Protein AF-A0A6V7L3G6-F1 (afdb_monomer_lite)

pLDDT: mean 82.4, std 7.88, range [52.03, 92.12]

Organism: NCBI:txid1563983

Structure (mmCIF, N/CA/C/O backbone):
data_AF-A0A6V7L3G6-F1
#
_entry.id   AF-A0A6V7L3G6-F1
#
loop_
_atom_site.group_PDB
_atom_site.id
_atom_site.type_symbol
_atom_site.label_atom_id
_atom_site.label_alt_id
_atom_site.label_comp_id
_atom_site.label_asym_id
_atom_site.label_entity_id
_atom_site.label_seq_id
_atom_site.pdbx_PDB_ins_code
_atom_site.Cartn_x
_atom_site.Cartn_y
_atom_site.Cartn_z
_atom_site.occupancy
_atom_site.B_iso_or_equiv
_atom_site.auth_seq_id
_atom_site.auth_comp_id
_atom_site.auth_asym_id
_atom_site.auth_atom_id
_atom_site.pdbx_PDB_model_num
ATOM 1 N N . MET A 1 1 ? -18.681 -6.118 6.185 1.00 52.03 1 MET A N 1
ATOM 2 C CA . MET A 1 1 ? -17.393 -5.400 6.351 1.00 52.03 1 MET A CA 1
ATOM 3 C C . MET A 1 1 ? -16.493 -5.695 5.160 1.00 52.03 1 MET A C 1
ATOM 5 O O . MET A 1 1 ? -16.169 -6.855 4.939 1.00 52.03 1 MET A O 1
ATOM 9 N N . VAL A 1 2 ? -16.100 -4.684 4.380 1.00 59.41 2 VAL A N 1
ATOM 10 C CA . VAL A 1 2 ? -15.140 -4.866 3.276 1.00 59.41 2 VAL A CA 1
ATOM 11 C C . VAL A 1 2 ? -13.739 -5.051 3.863 1.00 59.41 2 VAL A C 1
ATOM 13 O O . VAL A 1 2 ? -13.289 -4.243 4.676 1.00 59.41 2 VAL A O 1
ATOM 16 N N . LYS A 1 3 ? -13.040 -6.126 3.482 1.00 75.06 3 LYS A N 1
ATOM 17 C CA . LYS A 1 3 ? -11.657 -6.358 3.919 1.00 75.06 3 LYS A CA 1
ATOM 18 C C . LYS A 1 3 ? -10.742 -5.336 3.242 1.00 75.06 3 LYS A C 1
ATOM 20 O O . LYS A 1 3 ? -10.600 -5.344 2.024 1.00 75.06 3 LYS A O 1
ATOM 25 N N . LYS A 1 4 ? -10.067 -4.500 4.033 1.00 72.06 4 LYS A N 1
ATOM 26 C CA . LYS A 1 4 ? -9.138 -3.463 3.541 1.00 72.06 4 LYS A CA 1
ATOM 27 C C . LYS A 1 4 ? -7.985 -4.019 2.693 1.00 72.06 4 LYS A C 1
ATOM 29 O O . LYS A 1 4 ? -7.460 -3.317 1.840 1.00 72.06 4 LYS A O 1
ATOM 34 N N . SER A 1 5 ? -7.632 -5.294 2.855 1.00 72.50 5 SER A N 1
ATOM 35 C CA . SER A 1 5 ? -6.680 -5.979 1.972 1.00 72.50 5 SER A CA 1
ATOM 36 C C . SER A 1 5 ? -7.184 -6.112 0.530 1.00 72.50 5 SER A C 1
ATOM 38 O O . SER A 1 5 ? -6.413 -5.895 -0.398 1.00 72.50 5 SER A O 1
ATOM 40 N N . ALA A 1 6 ? -8.471 -6.411 0.328 1.00 79.12 6 ALA A N 1
ATOM 41 C CA . ALA A 1 6 ? -9.062 -6.515 -1.008 1.00 79.12 6 ALA A CA 1
ATOM 42 C C . ALA A 1 6 ? -9.056 -5.162 -1.734 1.00 79.12 6 ALA A C 1
ATOM 44 O O . ALA A 1 6 ? -8.823 -5.108 -2.937 1.00 79.12 6 ALA A O 1
ATOM 45 N N . ILE A 1 7 ? -9.235 -4.075 -0.979 1.00 79.94 7 ILE A N 1
ATOM 46 C CA . ILE A 1 7 ? -9.138 -2.699 -1.473 1.00 79.94 7 ILE A CA 1
ATOM 47 C C . ILE A 1 7 ? -7.723 -2.399 -1.985 1.00 79.94 7 ILE A C 1
ATOM 49 O O . ILE A 1 7 ? -7.559 -1.934 -3.110 1.00 79.94 7 ILE A O 1
ATOM 53 N N . VAL A 1 8 ? -6.696 -2.705 -1.183 1.00 78.19 8 VAL A N 1
ATOM 54 C CA . VAL A 1 8 ? -5.292 -2.464 -1.558 1.00 78.19 8 VAL A CA 1
ATOM 55 C C . VAL A 1 8 ? -4.928 -3.235 -2.827 1.00 78.19 8 VAL A C 1
ATOM 57 O O . VAL A 1 8 ? -4.379 -2.658 -3.761 1.00 78.19 8 VAL A O 1
ATOM 60 N N . TYR A 1 9 ? -5.272 -4.522 -2.903 1.00 80.56 9 TYR A N 1
ATOM 61 C CA . TYR A 1 9 ? -4.964 -5.326 -4.087 1.00 80.56 9 TYR A CA 1
ATOM 62 C C . TYR A 1 9 ? -5.765 -4.895 -5.317 1.00 80.56 9 TYR A C 1
ATOM 64 O O . TYR A 1 9 ? -5.219 -4.880 -6.420 1.00 80.56 9 TYR A O 1
ATOM 72 N N . GLY A 1 10 ? -7.030 -4.506 -5.136 1.00 79.62 10 GLY A N 1
ATOM 73 C CA . GLY A 1 10 ? -7.849 -3.928 -6.200 1.00 79.62 10 GLY A CA 1
ATOM 74 C C . GLY A 1 10 ? -7.190 -2.690 -6.804 1.00 79.62 10 GLY A C 1
ATOM 75 O O . GLY A 1 10 ? -7.034 -2.621 -8.020 1.00 79.62 10 GLY A O 1
ATOM 76 N N . LEU A 1 11 ? -6.709 -1.778 -5.954 1.00 79.38 11 LEU A N 1
ATOM 77 C CA . LEU A 1 11 ? -6.027 -0.555 -6.373 1.00 79.38 11 LEU A CA 1
ATOM 78 C C . LEU A 1 11 ? -4.732 -0.829 -7.149 1.00 79.38 11 LEU A C 1
ATOM 80 O O . LEU A 1 11 ? -4.519 -0.249 -8.217 1.00 79.38 11 LEU A O 1
ATOM 84 N N . LEU A 1 12 ? -3.885 -1.726 -6.635 1.00 76.38 12 LEU A N 1
ATOM 85 C CA . LEU A 1 12 ? -2.626 -2.100 -7.289 1.00 76.38 12 LEU A CA 1
ATOM 86 C C . LEU A 1 12 ? -2.875 -2.785 -8.642 1.00 76.38 12 LEU A C 1
ATOM 88 O O . LEU A 1 12 ? -2.146 -2.548 -9.604 1.00 76.38 12 LEU A O 1
ATOM 92 N N . ARG A 1 13 ? -3.944 -3.584 -8.751 1.00 78.31 13 ARG A N 1
ATOM 93 C CA . ARG A 1 13 ? -4.327 -4.253 -10.000 1.00 78.31 13 ARG A CA 1
ATOM 94 C C . ARG A 1 13 ? -4.922 -3.292 -11.029 1.00 78.31 13 ARG A C 1
ATOM 96 O O . ARG A 1 13 ? -4.618 -3.433 -12.210 1.00 78.31 13 ARG A O 1
ATOM 103 N N . SER A 1 14 ? -5.769 -2.349 -10.609 1.00 71.31 14 SER A N 1
ATOM 104 C CA . SER A 1 14 ? -6.459 -1.426 -11.521 1.00 71.31 14 SER A CA 1
ATOM 105 C C . SER A 1 14 ? -5.547 -0.331 -12.062 1.00 71.31 14 SER A C 1
ATOM 107 O O . SER A 1 14 ? 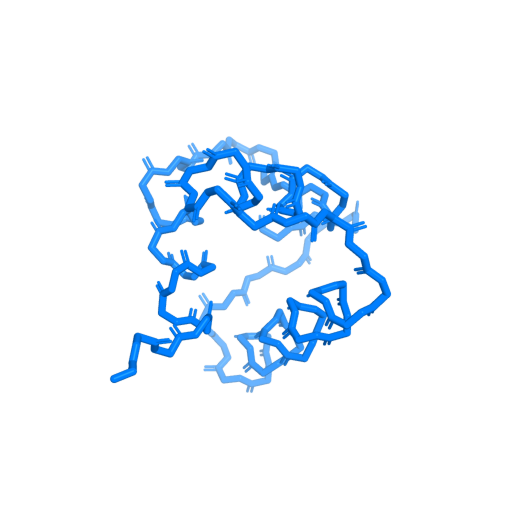-5.768 0.162 -13.161 1.00 71.31 14 SER A O 1
ATOM 109 N N . GLN A 1 15 ? -4.529 0.065 -11.295 1.00 68.56 15 GLN A N 1
ATOM 110 C CA . GLN A 1 15 ? -3.666 1.194 -11.636 1.00 68.56 15 GLN A CA 1
ATOM 111 C C . GLN A 1 15 ? -2.220 0.755 -11.860 1.00 68.56 15 GLN A C 1
ATOM 113 O O . GLN A 1 15 ? -1.320 1.370 -11.300 1.00 68.56 15 GLN A O 1
ATOM 118 N N . LYS A 1 16 ? -1.992 -0.307 -12.652 1.00 65.12 16 LYS A N 1
ATOM 119 C CA . LYS A 1 16 ? -0.648 -0.804 -13.006 1.00 65.12 16 LYS A CA 1
ATOM 120 C C . LYS A 1 16 ? 0.228 0.328 -13.563 1.00 65.12 16 LYS A C 1
ATOM 122 O O . LYS A 1 16 ? 0.240 0.588 -14.763 1.00 65.12 16 LYS A O 1
ATOM 127 N N . ARG A 1 17 ? 0.961 1.010 -12.682 1.00 73.50 17 ARG A N 1
ATOM 128 C CA . ARG A 1 17 ? 2.013 1.952 -13.054 1.00 73.50 17 ARG A CA 1
ATOM 129 C C . ARG A 1 17 ? 3.274 1.146 -13.342 1.00 73.50 17 ARG A C 1
ATOM 131 O O . ARG A 1 17 ? 3.560 0.231 -12.569 1.00 73.50 17 ARG A O 1
ATOM 138 N N . PRO A 1 18 ? 4.044 1.501 -14.383 1.00 71.62 18 PRO A N 1
ATOM 139 C CA . PRO A 1 18 ? 5.315 0.838 -14.681 1.00 71.62 18 PRO A CA 1
ATOM 140 C C . PRO A 1 18 ? 6.261 0.838 -13.474 1.00 71.62 18 PRO A C 1
ATOM 142 O O . PRO A 1 18 ? 6.984 -0.124 -13.246 1.00 71.62 18 PRO A O 1
ATOM 145 N N . ASP A 1 19 ? 6.186 1.895 -12.663 1.00 80.56 19 ASP A N 1
ATOM 146 C CA . ASP A 1 19 ? 7.083 2.103 -11.531 1.00 80.56 19 ASP A CA 1
ATOM 147 C C . ASP A 1 19 ? 6.504 1.615 -10.189 1.00 80.56 19 ASP A C 1
ATOM 149 O O . ASP A 1 19 ? 7.176 1.752 -9.166 1.00 80.56 19 ASP A O 1
ATOM 153 N N . GLY A 1 20 ? 5.264 1.110 -10.166 1.00 85.44 20 GLY A N 1
ATOM 154 C CA . GLY A 1 20 ? 4.528 0.751 -8.946 1.00 85.44 20 GLY A CA 1
ATOM 155 C C . GLY A 1 20 ? 4.109 1.948 -8.079 1.00 85.44 20 GLY A C 1
ATOM 156 O O . GLY A 1 20 ? 4.162 3.108 -8.501 1.00 85.44 20 GLY A O 1
ATOM 157 N N . PHE A 1 21 ? 3.689 1.665 -6.843 1.00 87.31 21 PHE A N 1
ATOM 158 C CA . PHE A 1 21 ? 3.307 2.678 -5.853 1.00 87.31 21 PHE A CA 1
ATOM 159 C C . PHE A 1 21 ? 4.148 2.616 -4.588 1.00 87.31 21 PHE A C 1
ATOM 161 O O . PHE A 1 21 ? 4.411 1.545 -4.042 1.00 87.31 21 PHE A O 1
ATOM 168 N N . SER A 1 22 ? 4.508 3.781 -4.053 1.00 88.44 22 SER A N 1
ATOM 169 C CA . SER A 1 22 ? 5.054 3.858 -2.699 1.00 88.44 22 SER A CA 1
ATOM 170 C C . SER A 1 22 ? 3.967 3.605 -1.640 1.00 88.44 22 SER A C 1
ATOM 172 O O . SER A 1 22 ? 2.792 3.902 -1.868 1.00 88.44 22 SER A O 1
ATOM 174 N N . PRO A 1 23 ? 4.329 3.137 -0.431 1.00 86.44 23 PRO A N 1
ATOM 175 C CA . PRO A 1 23 ? 3.381 2.956 0.671 1.00 86.44 23 PRO A CA 1
ATOM 176 C C . PRO A 1 23 ? 2.528 4.191 0.976 1.00 86.44 23 PRO A C 1
ATOM 178 O O . PRO A 1 23 ? 1.346 4.060 1.279 1.00 86.44 23 PRO A O 1
ATOM 181 N N . ASN A 1 24 ? 3.110 5.391 0.882 1.00 87.44 24 ASN A N 1
ATOM 182 C CA . ASN A 1 24 ? 2.392 6.637 1.144 1.00 87.44 24 ASN A CA 1
ATOM 183 C C . ASN A 1 24 ? 1.358 6.937 0.053 1.00 87.44 24 ASN A C 1
ATOM 185 O O . ASN A 1 24 ? 0.234 7.301 0.387 1.00 87.44 24 ASN A O 1
ATOM 189 N N . GLU A 1 25 ? 1.700 6.720 -1.222 1.00 88.25 25 GLU A N 1
ATOM 190 C CA . GLU A 1 25 ? 0.751 6.858 -2.337 1.00 88.25 25 GLU A CA 1
ATOM 191 C C . GLU A 1 25 ? -0.402 5.851 -2.215 1.00 88.25 25 GLU A C 1
ATOM 193 O O . GLU A 1 25 ? -1.555 6.198 -2.464 1.00 88.25 25 GLU A O 1
ATOM 198 N N . ILE A 1 26 ? -0.113 4.619 -1.782 1.00 88.38 26 ILE A N 1
ATOM 199 C CA . ILE A 1 26 ? -1.140 3.593 -1.545 1.00 88.38 26 ILE A CA 1
ATOM 200 C C . ILE A 1 26 ? -2.077 4.042 -0.421 1.00 88.38 26 ILE A C 1
ATOM 202 O O . ILE A 1 26 ? -3.292 3.990 -0.582 1.00 88.38 26 ILE A O 1
ATOM 206 N N . VAL A 1 27 ? -1.534 4.526 0.701 1.00 89.00 27 VAL A N 1
ATOM 207 C CA . VAL A 1 27 ? -2.336 5.041 1.825 1.00 89.00 27 VAL A CA 1
ATOM 208 C C . VAL A 1 27 ? -3.224 6.198 1.388 1.00 89.00 27 VAL A C 1
ATOM 210 O O . VAL A 1 27 ? -4.413 6.190 1.703 1.00 89.00 27 VAL A O 1
ATOM 213 N N . GLN A 1 28 ? -2.659 7.165 0.668 1.00 88.38 28 GLN A N 1
ATOM 214 C CA . GLN A 1 28 ? -3.385 8.338 0.202 1.00 88.38 28 GLN A CA 1
ATOM 215 C C . GLN A 1 28 ? -4.533 7.944 -0.728 1.00 88.38 28 GLN A C 1
ATOM 217 O O . GLN A 1 28 ? -5.672 8.324 -0.488 1.00 88.38 28 GLN A O 1
ATOM 222 N N . ARG A 1 29 ? -4.283 7.099 -1.729 1.00 85.38 29 ARG A N 1
ATOM 223 C CA . ARG A 1 29 ? -5.334 6.723 -2.680 1.00 85.38 29 ARG A CA 1
ATOM 224 C C . ARG A 1 29 ? -6.394 5.803 -2.090 1.00 85.38 29 ARG A C 1
ATOM 226 O O . ARG A 1 29 ? -7.558 5.908 -2.461 1.00 85.38 29 ARG A O 1
ATOM 233 N N . VAL A 1 30 ? -6.021 4.904 -1.176 1.00 83.94 30 VAL A N 1
ATOM 234 C CA . VAL A 1 30 ? -6.994 4.082 -0.434 1.00 83.94 30 VAL A CA 1
ATOM 235 C C . VAL A 1 30 ? -7.866 4.965 0.461 1.00 83.94 30 VAL A C 1
ATOM 237 O O . VAL A 1 30 ? -9.064 4.719 0.579 1.00 83.94 30 VAL A O 1
ATOM 240 N N . SER A 1 31 ? -7.276 5.996 1.067 1.00 85.31 31 SER A N 1
ATOM 241 C CA . SER A 1 31 ? -7.985 7.018 1.837 1.00 85.31 31 SER A CA 1
ATOM 242 C C . SER A 1 31 ? -8.961 7.806 0.956 1.00 85.31 31 SER A C 1
ATOM 244 O O . SER A 1 31 ? -10.147 7.838 1.276 1.00 85.31 31 SER A O 1
ATOM 246 N N . GLU A 1 32 ? -8.504 8.329 -0.184 1.00 84.25 32 GLU A N 1
ATOM 247 C CA . GLU A 1 32 ? -9.318 9.082 -1.150 1.00 84.25 32 GLU A CA 1
ATOM 248 C C . GLU A 1 32 ? -10.456 8.238 -1.748 1.00 84.25 32 GLU A C 1
ATOM 250 O O . GLU A 1 32 ? -11.596 8.686 -1.797 1.00 84.25 32 GLU A O 1
ATOM 255 N N . SER A 1 33 ? -10.180 6.990 -2.145 1.00 81.25 33 SER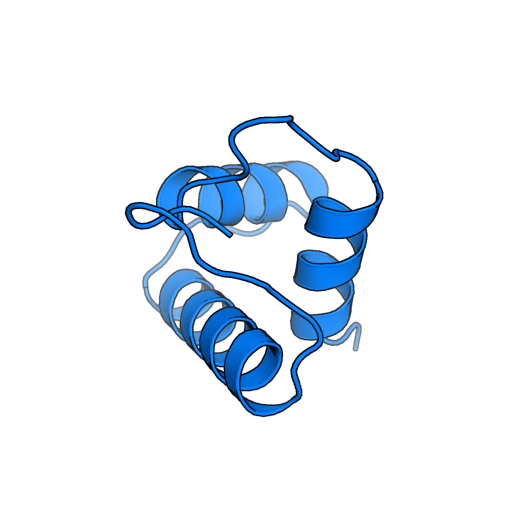 A N 1
ATOM 256 C CA . SER A 1 33 ? -11.161 6.127 -2.828 1.00 81.25 33 SER A CA 1
ATOM 257 C C . SER A 1 33 ? -12.277 5.617 -1.909 1.00 81.25 33 SER A C 1
ATOM 259 O O . SER A 1 33 ? -13.339 5.231 -2.390 1.00 81.25 33 SER A O 1
ATOM 261 N N . HIS A 1 34 ? -12.044 5.569 -0.593 1.00 74.44 34 HIS A N 1
ATOM 262 C CA . HIS A 1 34 ? -12.983 4.976 0.369 1.00 74.44 34 HIS A CA 1
ATOM 263 C C . HIS A 1 34 ? -13.38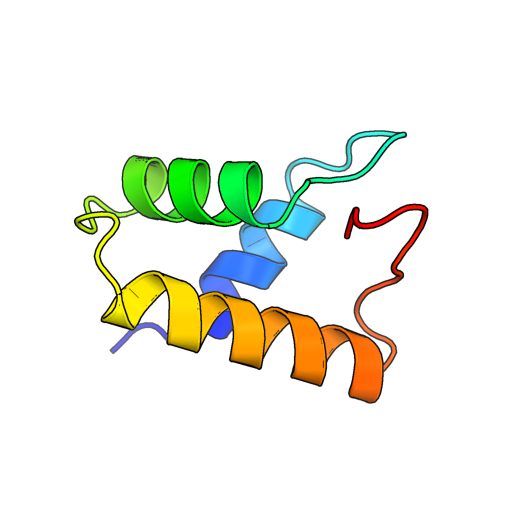5 5.915 1.512 1.00 74.44 34 HIS A C 1
ATOM 265 O O . HIS A 1 34 ? -14.055 5.477 2.447 1.00 74.44 34 HIS A O 1
ATOM 271 N N . GLY A 1 35 ? -12.981 7.188 1.460 1.00 73.81 35 GLY A N 1
ATOM 272 C CA . GLY A 1 35 ? -13.306 8.184 2.483 1.00 73.81 35 GLY A CA 1
ATOM 273 C C . GLY A 1 35 ? -12.701 7.889 3.860 1.00 73.81 35 GLY A C 1
ATOM 274 O O . GLY A 1 35 ? -13.225 8.344 4.876 1.00 73.81 35 GLY A O 1
ATOM 275 N N . PHE A 1 36 ? -11.619 7.107 3.937 1.00 77.19 36 PHE A N 1
ATOM 276 C CA . PHE A 1 36 ? -10.955 6.829 5.213 1.00 77.19 36 PHE A CA 1
ATOM 277 C C . PHE A 1 36 ? -10.020 7.972 5.590 1.00 77.19 36 PHE A C 1
ATOM 279 O O . PHE A 1 36 ? -9.283 8.465 4.747 1.00 77.19 36 PHE A O 1
ATOM 286 N N . SER A 1 37 ? -9.954 8.342 6.869 1.00 78.31 37 SER A N 1
ATOM 287 C CA . SER A 1 37 ? -8.931 9.285 7.333 1.00 78.31 37 SER A CA 1
ATOM 288 C C . SER A 1 37 ? -7.545 8.603 7.364 1.00 78.31 37 SER A C 1
ATOM 290 O O . SER A 1 37 ? -7.443 7.483 7.886 1.00 78.31 37 SER A O 1
ATOM 292 N N . PRO A 1 38 ? -6.466 9.223 6.836 1.00 75.69 38 PRO A N 1
ATOM 293 C CA . PRO A 1 38 ? -5.126 8.629 6.739 1.00 75.69 38 PRO A CA 1
ATOM 294 C C . PRO A 1 38 ? -4.382 8.599 8.091 1.00 75.69 38 PRO A C 1
ATOM 296 O O . PRO A 1 38 ? -3.264 9.093 8.246 1.00 75.69 38 PRO A O 1
ATOM 299 N N . GLY A 1 39 ? -5.005 7.987 9.099 1.00 84.94 39 GLY A N 1
ATOM 300 C CA . GLY A 1 39 ? -4.468 7.835 10.447 1.00 84.94 39 GLY A CA 1
ATOM 301 C C . GLY A 1 39 ? -3.490 6.663 10.607 1.00 84.94 39 GLY A C 1
ATOM 302 O O . GLY A 1 39 ? -3.306 5.820 9.724 1.00 84.94 39 GLY A O 1
ATOM 303 N N . LYS A 1 40 ? -2.882 6.568 11.799 1.00 84.88 40 LYS A N 1
ATOM 304 C CA . LYS A 1 40 ? -1.920 5.504 12.161 1.00 84.88 40 LYS A CA 1
ATOM 305 C C . LYS A 1 40 ? -2.496 4.087 11.997 1.00 84.88 40 LYS A C 1
ATOM 307 O O . LYS A 1 40 ? -1.755 3.179 11.627 1.00 84.88 40 LYS A O 1
ATOM 312 N N . GLY A 1 41 ? -3.797 3.902 12.245 1.00 86.81 41 GLY A N 1
ATOM 313 C CA . GLY A 1 41 ? -4.483 2.614 12.088 1.00 86.81 41 GLY A CA 1
ATOM 314 C C . GLY A 1 41 ? -4.510 2.134 10.636 1.00 86.81 41 GLY A C 1
ATOM 315 O O . GLY A 1 41 ? -4.040 1.035 10.349 1.00 86.81 41 GLY A O 1
ATOM 316 N N . LEU A 1 42 ? -4.947 2.999 9.715 1.00 84.62 42 LEU A N 1
ATOM 317 C CA . LEU A 1 42 ? -5.004 2.686 8.285 1.00 84.62 42 LEU A CA 1
ATOM 318 C C . LEU A 1 42 ? -3.613 2.355 7.728 1.00 84.62 42 LEU A C 1
ATOM 320 O O . LEU A 1 42 ? -3.445 1.364 7.023 1.00 84.62 42 LEU A O 1
ATOM 324 N N . LYS A 1 43 ? -2.588 3.129 8.111 1.00 88.62 43 LYS A N 1
ATOM 325 C CA . LYS A 1 43 ? -1.196 2.856 7.714 1.00 88.62 43 LYS A CA 1
ATOM 326 C C . LYS A 1 43 ? -0.725 1.469 8.157 1.00 88.62 43 LYS A C 1
ATOM 328 O O . LYS A 1 43 ? -0.093 0.761 7.377 1.00 88.62 43 LYS A O 1
ATOM 333 N N . ARG A 1 44 ? -1.037 1.058 9.393 1.00 90.19 44 ARG A N 1
ATOM 334 C CA . ARG A 1 44 ? -0.683 -0.278 9.908 1.00 90.19 44 ARG A CA 1
ATOM 335 C C . ARG A 1 44 ? -1.376 -1.392 9.128 1.00 90.19 44 ARG A C 1
ATOM 337 O O . ARG A 1 44 ? -0.722 -2.365 8.764 1.00 90.19 44 ARG A O 1
ATOM 344 N N . GLU A 1 45 ? -2.667 -1.247 8.851 1.00 88.50 45 GLU A N 1
ATOM 345 C CA . GLU A 1 45 ? -3.434 -2.248 8.101 1.00 88.50 45 GLU A CA 1
ATOM 346 C C . GLU A 1 45 ? -2.945 -2.379 6.655 1.00 88.50 45 GLU A C 1
ATOM 348 O O . GLU A 1 45 ? -2.778 -3.498 6.171 1.00 88.50 45 GLU A O 1
ATOM 353 N N . ILE A 1 46 ? -2.664 -1.253 5.990 1.00 88.81 46 ILE A N 1
ATOM 354 C CA . ILE A 1 46 ? -2.117 -1.238 4.630 1.00 88.81 46 ILE A CA 1
ATOM 355 C C . ILE A 1 46 ? -0.738 -1.894 4.612 1.00 88.81 46 ILE A C 1
ATOM 357 O O . ILE A 1 46 ? -0.519 -2.801 3.818 1.00 88.81 46 ILE A O 1
ATOM 361 N N . ASN A 1 47 ? 0.162 -1.541 5.532 1.00 90.19 47 ASN A N 1
ATOM 362 C CA . ASN A 1 47 ? 1.478 -2.183 5.617 1.00 90.19 47 ASN A CA 1
ATOM 363 C C . ASN A 1 47 ? 1.381 -3.696 5.863 1.00 90.19 47 ASN A C 1
ATOM 365 O O . ASN A 1 47 ? 2.129 -4.465 5.262 1.00 90.19 47 ASN A O 1
ATOM 369 N N . ALA A 1 48 ? 0.446 -4.141 6.706 1.00 92.12 48 ALA A N 1
ATOM 370 C CA . ALA A 1 48 ? 0.205 -5.564 6.921 1.00 92.12 48 ALA A CA 1
ATOM 371 C C . ALA A 1 48 ? -0.335 -6.259 5.658 1.00 92.12 48 ALA A C 1
ATOM 373 O O . ALA A 1 48 ? 0.034 -7.399 5.387 1.00 92.12 48 ALA A O 1
ATOM 374 N N . ALA A 1 49 ? -1.197 -5.595 4.882 1.00 89.81 49 ALA A N 1
ATOM 375 C CA . ALA A 1 49 ? -1.678 -6.110 3.602 1.00 89.81 49 ALA A CA 1
ATOM 376 C C . ALA A 1 49 ? -0.550 -6.196 2.565 1.00 89.81 49 ALA A C 1
ATOM 378 O O . ALA A 1 49 ? -0.402 -7.232 1.931 1.00 89.81 49 ALA A O 1
ATOM 379 N N . LEU A 1 50 ? 0.288 -5.162 2.448 1.00 90.44 50 LEU A N 1
ATOM 380 C CA . LEU A 1 50 ? 1.438 -5.161 1.541 1.00 90.44 50 LEU A CA 1
ATOM 381 C C . LEU A 1 50 ? 2.426 -6.278 1.880 1.00 90.44 50 LEU A C 1
ATOM 383 O O . LEU A 1 50 ? 2.842 -7.012 0.990 1.00 90.44 50 LEU A O 1
ATOM 387 N N . ARG A 1 51 ? 2.746 -6.458 3.169 1.00 91.06 51 ARG A N 1
ATOM 388 C CA . ARG A 1 51 ? 3.636 -7.532 3.625 1.00 91.06 51 ARG A CA 1
ATOM 389 C C . ARG A 1 51 ? 3.080 -8.912 3.282 1.00 91.06 51 ARG A C 1
ATOM 391 O O . ARG A 1 51 ? 3.770 -9.682 2.633 1.00 91.06 51 ARG A O 1
ATOM 398 N N . ARG A 1 52 ? 1.812 -9.180 3.614 1.00 91.44 52 ARG A N 1
ATOM 399 C CA . ARG A 1 52 ? 1.162 -10.449 3.246 1.00 91.44 52 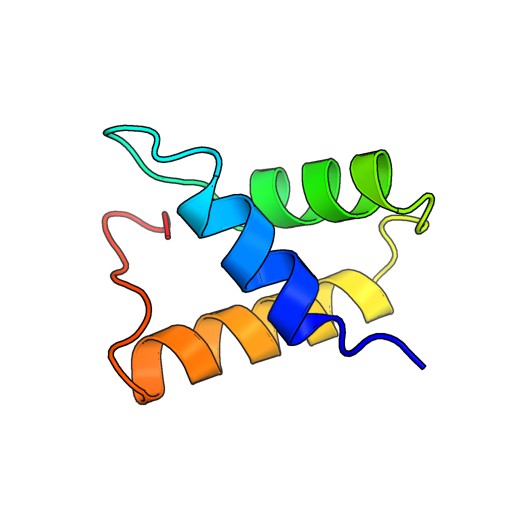ARG A CA 1
ATOM 400 C C . ARG A 1 52 ? 1.111 -10.649 1.732 1.00 91.44 52 ARG A C 1
ATOM 402 O O . ARG A 1 52 ? 1.270 -11.766 1.266 1.00 91.44 52 ARG A O 1
ATOM 409 N N . GLY A 1 53 ? 0.889 -9.583 0.966 1.00 88.38 53 GLY A N 1
ATOM 410 C CA . GLY A 1 53 ? 0.902 -9.634 -0.492 1.00 88.38 53 GLY A CA 1
ATOM 411 C C . GLY A 1 53 ? 2.258 -10.063 -1.052 1.00 88.38 53 GLY A C 1
ATOM 412 O O . GLY A 1 53 ? 2.286 -10.845 -1.997 1.00 88.38 53 GLY A O 1
ATOM 413 N N . LEU A 1 54 ? 3.363 -9.613 -0.445 1.00 89.62 54 LEU A N 1
ATOM 414 C CA . LEU A 1 54 ? 4.707 -10.101 -0.771 1.00 89.62 54 LEU A CA 1
ATOM 415 C C . LEU A 1 54 ? 4.903 -11.556 -0.333 1.00 89.62 54 LEU A C 1
ATOM 417 O O . LEU A 1 54 ? 5.370 -12.362 -1.130 1.00 89.62 54 LEU A O 1
ATOM 421 N N . ASP A 1 55 ? 4.511 -11.895 0.898 1.00 90.69 55 ASP A N 1
ATOM 422 C CA . ASP A 1 55 ? 4.684 -13.243 1.458 1.00 90.69 55 ASP A CA 1
ATOM 423 C C . ASP A 1 55 ? 3.943 -14.309 0.625 1.00 90.69 55 ASP A C 1
ATO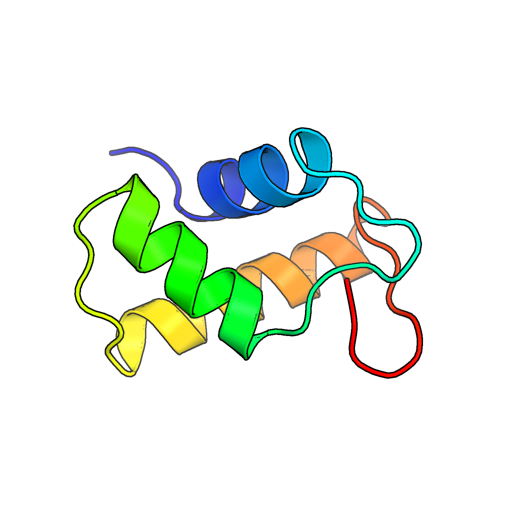M 425 O O . ASP A 1 55 ? 4.442 -15.414 0.437 1.00 90.69 55 ASP A O 1
ATOM 429 N N . PHE A 1 56 ? 2.769 -13.971 0.082 1.00 87.44 56 PHE A N 1
ATOM 430 C CA . PHE A 1 56 ? 1.986 -14.852 -0.792 1.00 87.44 56 PHE A CA 1
ATOM 431 C C . PHE A 1 56 ? 2.385 -14.785 -2.277 1.00 87.44 56 PHE A C 1
ATOM 433 O O . PHE A 1 56 ? 1.748 -15.443 -3.097 1.00 87.44 56 PHE A O 1
ATOM 440 N N . GLY A 1 57 ? 3.383 -13.976 -2.654 1.00 86.25 57 GLY A N 1
ATOM 441 C CA . GLY A 1 57 ? 3.801 -13.806 -4.053 1.00 86.25 57 GLY A CA 1
ATOM 442 C C . GLY A 1 57 ? 2.768 -13.105 -4.946 1.00 86.25 57 GLY A C 1
ATOM 443 O O . GLY A 1 57 ? 2.837 -13.198 -6.168 1.00 86.25 57 GLY A O 1
ATOM 444 N N . ILE A 1 58 ? 1.797 -12.410 -4.348 1.00 85.38 58 ILE A N 1
ATOM 445 C CA . ILE A 1 58 ? 0.747 -11.656 -5.053 1.00 85.38 58 ILE A CA 1
ATOM 446 C C . ILE A 1 58 ? 1.283 -10.291 -5.502 1.00 85.38 58 ILE A C 1
ATOM 448 O O . ILE A 1 58 ? 0.880 -9.771 -6.542 1.00 85.38 58 ILE A O 1
ATOM 452 N N . LEU A 1 59 ? 2.171 -9.700 -4.699 1.00 86.81 59 LEU A N 1
ATOM 453 C CA . LEU A 1 59 ? 2.818 -8.419 -4.960 1.00 86.81 59 LEU A CA 1
ATOM 454 C C . LEU A 1 59 ? 4.313 -8.614 -5.194 1.00 86.81 59 LEU A C 1
ATOM 456 O O . LEU A 1 59 ? 4.935 -9.522 -4.648 1.00 86.81 59 LEU A O 1
ATOM 460 N N . THR A 1 60 ? 4.904 -7.690 -5.940 1.00 86.94 60 THR A N 1
ATOM 461 C CA . THR A 1 60 ? 6.352 -7.596 -6.141 1.00 86.94 60 THR A CA 1
ATOM 462 C C . THR A 1 60 ? 6.835 -6.253 -5.629 1.00 86.94 60 THR A C 1
ATOM 464 O O . THR A 1 60 ? 6.215 -5.239 -5.924 1.00 86.94 60 THR A O 1
ATOM 467 N N . ARG A 1 61 ? 7.949 -6.219 -4.886 1.00 86.12 61 ARG A N 1
ATOM 468 C CA . ARG A 1 61 ? 8.531 -4.960 -4.403 1.00 86.12 61 ARG A CA 1
ATOM 469 C C . ARG A 1 61 ? 9.799 -4.605 -5.167 1.00 86.12 61 ARG A C 1
ATOM 471 O O . ARG A 1 61 ? 10.766 -5.361 -5.113 1.00 86.12 61 ARG A O 1
ATOM 478 N N . GLN A 1 62 ? 9.858 -3.413 -5.752 1.00 86.31 62 GLN A N 1
ATOM 479 C CA . GLN A 1 62 ? 11.068 -2.865 -6.367 1.00 86.31 62 GLN A CA 1
ATOM 480 C C . GLN A 1 62 ? 11.337 -1.456 -5.832 1.00 86.31 62 GLN A C 1
ATOM 482 O O . GLN A 1 62 ? 10.468 -0.596 -5.881 1.00 86.31 62 GLN A O 1
ATOM 487 N N . ARG A 1 63 ? 12.538 -1.208 -5.285 1.00 84.12 63 ARG A N 1
ATOM 488 C CA . ARG A 1 63 ? 12.963 0.117 -4.771 1.00 84.12 63 ARG A CA 1
ATOM 489 C C . ARG A 1 63 ? 11.904 0.812 -3.884 1.00 84.12 63 ARG A C 1
ATOM 491 O O . ARG A 1 63 ? 11.574 1.974 -4.091 1.00 84.12 63 ARG A O 1
ATOM 498 N N . ASN A 1 64 ? 11.374 0.093 -2.888 1.00 83.00 64 ASN A N 1
ATOM 499 C CA . ASN A 1 64 ? 10.303 0.551 -1.980 1.00 83.00 64 ASN A CA 1
ATOM 500 C C . ASN A 1 64 ? 8.941 0.857 -2.634 1.00 83.00 64 ASN A C 1
ATOM 502 O O . ASN A 1 64 ? 8.100 1.507 -2.012 1.00 83.00 64 ASN A O 1
ATOM 506 N N . ARG A 1 65 ? 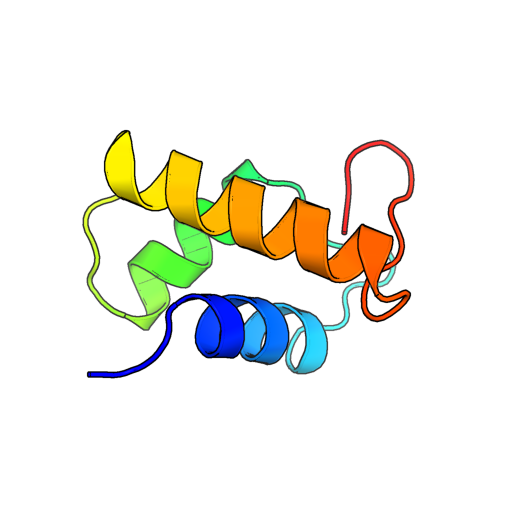8.691 0.346 -3.839 1.00 86.81 65 ARG A N 1
ATOM 507 C CA . ARG A 1 65 ? 7.392 0.409 -4.512 1.00 86.81 65 ARG A CA 1
ATOM 508 C C . ARG A 1 65 ? 6.806 -0.983 -4.720 1.00 86.81 65 ARG A C 1
ATOM 510 O O . ARG A 1 65 ? 7.576 -1.937 -4.819 1.00 86.81 65 ARG A O 1
ATOM 517 N N . TYR A 1 66 ? 5.478 -1.069 -4.713 1.00 86.50 66 TYR A N 1
ATOM 518 C CA . TYR A 1 66 ? 4.664 -2.289 -4.812 1.00 86.50 66 TYR A CA 1
ATOM 519 C C . TYR A 1 66 ? 3.789 -2.274 -6.063 1.00 86.50 66 TYR A C 1
ATOM 521 O O . TYR A 1 66 ? 3.441 -1.152 -6.510 1.00 86.50 66 TYR A O 1
#

Secondary structure (DSSP, 8-state):
---HHHHHHHHHHHT--TT---HHHHHHHHHHHHT----HHHHHHHHHHHHHHHHTTSS--BTTB-

Sequence (66 aa):
MVKKSAIVYGLLRSQKRPDGFSPNEIVQRVSESHGFSPGKGLKREINAALRRGLDFGILTRQRNRY

Radius of gyration: 10.95 Å; chains: 1; bounding box: 30×24×27 Å

Foldseek 3Di:
DDQLLVLLLVVQVVDVDVQADALVRSLVVSCVVPVNDSDPVSSVSSVVSVVVCVVVVVDDDDPRGD